Protein AF-A0A7C5Z841-F1 (afdb_monomer)

Foldseek 3Di:
DDDDLVRLLVVLLVVLCCCVVVVVDDDPDDSVVSSVVSSVVVVVLVVVLVVLLVVLVVVQPPDPDNDDPPDPVSVVSSVVSSVVVCVVVVHDD

pLDDT: mean 92.5, std 5.55, range [60.34, 98.19]

Radius of gyration: 18.11 Å; Cα contacts (8 Å, |Δi|>4): 54; chains: 1; bounding box: 43×24×48 Å

Mean predicted aligned error: 4.48 Å

Structure (mmCIF, N/CA/C/O backbone):
data_AF-A0A7C5Z841-F1
#
_entry.id   AF-A0A7C5Z841-F1
#
loop_
_atom_site.group_PDB
_atom_site.id
_atom_site.type_symbol
_atom_site.label_atom_id
_atom_site.label_alt_id
_atom_site.label_comp_id
_atom_site.label_asym_id
_atom_site.label_entity_id
_atom_site.label_seq_id
_atom_site.pdbx_PDB_ins_code
_atom_site.Cartn_x
_atom_site.Cartn_y
_atom_site.Cartn_z
_atom_site.occupancy
_atom_site.B_iso_or_equiv
_atom_site.auth_seq_id
_atom_site.auth_comp_id
_atom_site.auth_asym_id
_atom_site.auth_atom_id
_atom_site.pdbx_PDB_model_num
ATOM 1 N N . MET A 1 1 ? 2.116 1.013 -7.040 1.00 60.34 1 MET A N 1
ATOM 2 C CA . MET A 1 1 ? 1.107 2.104 -7.203 1.00 60.34 1 MET A CA 1
ATOM 3 C C . MET A 1 1 ? 1.192 3.071 -6.024 1.00 60.34 1 MET A C 1
ATOM 5 O O . MET A 1 1 ? 1.412 2.622 -4.913 1.00 60.34 1 MET A O 1
ATOM 9 N N . ARG A 1 2 ? 0.970 4.386 -6.203 1.00 74.81 2 ARG A N 1
ATOM 10 C CA . ARG A 1 2 ? 0.952 5.328 -5.063 1.00 74.81 2 ARG A CA 1
ATOM 11 C C . ARG A 1 2 ? -0.465 5.612 -4.579 1.00 74.81 2 ARG A C 1
ATOM 13 O O . ARG A 1 2 ? -1.199 6.368 -5.211 1.00 74.81 2 ARG A O 1
ATOM 20 N N . LEU A 1 3 ? -0.841 5.011 -3.452 1.00 86.31 3 LEU A N 1
ATOM 21 C CA . LEU A 1 3 ? -2.032 5.411 -2.705 1.00 86.31 3 LEU A CA 1
ATOM 22 C C . LEU A 1 3 ? -1.735 6.690 -1.912 1.00 86.31 3 LEU A C 1
ATOM 24 O O . LEU A 1 3 ? -0.647 6.851 -1.363 1.00 86.31 3 LEU A O 1
ATOM 28 N N . SER A 1 4 ? -2.703 7.605 -1.850 1.00 92.44 4 SER A N 1
ATOM 29 C CA . SER A 1 4 ? -2.605 8.761 -0.956 1.00 92.44 4 SER A CA 1
ATOM 30 C C . SER A 1 4 ? -2.830 8.336 0.493 1.00 92.44 4 SER A C 1
ATOM 32 O O . SER A 1 4 ? -3.563 7.384 0.759 1.00 92.44 4 SER A O 1
ATOM 34 N N . GLU A 1 5 ? -2.267 9.084 1.439 1.00 91.44 5 GLU A N 1
ATOM 35 C CA . GLU A 1 5 ? -2.450 8.835 2.874 1.00 91.44 5 GLU A CA 1
ATOM 36 C C . GLU A 1 5 ? -3.937 8.789 3.264 1.00 91.44 5 GLU A C 1
ATOM 38 O O . GLU A 1 5 ? -4.388 7.862 3.932 1.00 91.44 5 GLU A O 1
ATOM 43 N N . ASN A 1 6 ? -4.743 9.709 2.725 1.00 94.75 6 ASN A N 1
ATOM 44 C CA . ASN A 1 6 ? -6.196 9.709 2.915 1.00 94.75 6 ASN A CA 1
ATOM 45 C C . ASN A 1 6 ? -6.859 8.418 2.417 1.00 94.75 6 ASN A C 1
ATOM 47 O O . ASN A 1 6 ? -7.796 7.923 3.040 1.00 94.75 6 ASN A O 1
ATOM 51 N N . ARG A 1 7 ? -6.388 7.860 1.295 1.00 95.81 7 ARG A N 1
ATOM 52 C CA . ARG A 1 7 ? -6.922 6.609 0.748 1.00 95.81 7 ARG A CA 1
ATOM 53 C C . ARG A 1 7 ? -6.534 5.415 1.615 1.00 95.81 7 ARG A C 1
ATOM 55 O O . ARG A 1 7 ? -7.375 4.546 1.816 1.00 95.81 7 ARG A O 1
ATOM 62 N N . ILE A 1 8 ? -5.311 5.393 2.139 1.00 96.25 8 ILE A N 1
ATOM 63 C CA . ILE A 1 8 ? -4.836 4.351 3.059 1.00 96.25 8 ILE A CA 1
ATOM 64 C C . ILE A 1 8 ? -5.667 4.372 4.342 1.00 96.25 8 ILE A C 1
ATOM 66 O O . ILE A 1 8 ? -6.224 3.345 4.720 1.00 96.25 8 ILE A O 1
ATOM 70 N N . ASN A 1 9 ? -5.839 5.549 4.946 1.00 96.75 9 ASN A N 1
ATOM 71 C CA . ASN A 1 9 ? -6.649 5.713 6.152 1.00 96.75 9 ASN A CA 1
ATOM 72 C C . ASN A 1 9 ? -8.105 5.300 5.918 1.00 96.75 9 ASN A C 1
ATOM 74 O O . ASN A 1 9 ? -8.688 4.594 6.737 1.00 96.75 9 ASN A O 1
ATOM 78 N N . PHE A 1 10 ? -8.683 5.675 4.774 1.00 97.69 10 PHE A N 1
ATOM 79 C CA . PHE A 1 10 ? -10.035 5.256 4.415 1.00 97.69 10 PHE A CA 1
ATOM 80 C C . PHE A 1 10 ? -10.159 3.730 4.297 1.00 97.69 10 PHE A C 1
ATOM 82 O O . PHE A 1 10 ? -11.092 3.149 4.848 1.00 97.69 10 PHE A O 1
ATOM 89 N N . ILE A 1 11 ? -9.216 3.067 3.618 1.00 97.38 11 ILE A N 1
ATOM 90 C CA . ILE A 1 11 ? -9.204 1.601 3.501 1.00 97.38 11 ILE A CA 1
ATOM 91 C C . ILE A 1 11 ? -9.060 0.965 4.885 1.00 97.38 11 ILE A C 1
ATOM 93 O O . ILE A 1 11 ? -9.829 0.068 5.219 1.00 97.38 11 ILE A O 1
ATOM 97 N N . ALA A 1 12 ? -8.143 1.462 5.715 1.00 97.88 12 ALA A N 1
ATOM 98 C CA . ALA A 1 12 ? -7.928 0.950 7.061 1.00 97.88 12 ALA A CA 1
ATOM 99 C C . ALA A 1 12 ? -9.183 1.062 7.940 1.00 97.88 12 ALA A C 1
ATOM 101 O O . ALA A 1 12 ? -9.539 0.106 8.626 1.00 97.88 12 ALA A O 1
ATOM 102 N N . GLN A 1 13 ? -9.907 2.181 7.850 1.00 97.94 13 GLN A N 1
ATOM 103 C CA . GLN A 1 13 ? -11.196 2.374 8.518 1.00 97.94 13 GLN A CA 1
ATOM 104 C C . GLN A 1 13 ? -12.257 1.374 8.062 1.00 97.94 13 GLN A C 1
ATOM 106 O O . GLN A 1 13 ? -12.994 0.854 8.902 1.00 97.94 13 GLN A O 1
ATOM 111 N N . GLN A 1 14 ? -12.354 1.105 6.755 1.00 98.19 14 GLN A N 1
ATOM 112 C CA . GLN A 1 14 ? -13.307 0.119 6.238 1.00 98.19 14 GLN A CA 1
ATOM 113 C C . GLN A 1 14 ? -12.932 -1.294 6.684 1.00 98.19 14 GLN A C 1
ATOM 115 O O . GLN A 1 14 ? -13.782 -2.008 7.197 1.00 98.19 14 GLN A O 1
ATOM 120 N N . VAL A 1 15 ? -11.661 -1.681 6.579 1.00 97.69 15 VAL A N 1
ATOM 121 C CA . VAL A 1 15 ? -11.200 -3.006 7.019 1.00 97.69 15 VAL A CA 1
ATOM 122 C C . VAL A 1 15 ? -11.441 -3.192 8.519 1.00 97.69 15 VAL A C 1
ATOM 124 O O . VAL A 1 15 ? -12.028 -4.193 8.918 1.00 97.69 15 VAL A O 1
ATOM 127 N N . ALA A 1 16 ? -11.064 -2.218 9.354 1.00 97.31 16 ALA A N 1
ATOM 128 C CA . ALA A 1 16 ? -11.310 -2.270 10.795 1.00 97.31 16 ALA A CA 1
ATOM 129 C C . ALA A 1 16 ? -12.803 -2.406 11.115 1.00 97.31 16 ALA A C 1
ATOM 131 O O . ALA A 1 16 ? -13.176 -3.179 11.996 1.00 97.31 16 ALA A O 1
ATOM 132 N N . LYS A 1 17 ? -13.654 -1.669 10.391 1.00 96.69 17 LYS A N 1
ATOM 133 C CA . LYS A 1 17 ? -15.108 -1.752 10.528 1.00 96.69 17 LYS A CA 1
ATOM 134 C C . LYS A 1 17 ? -15.610 -3.164 10.230 1.00 96.69 17 LYS A C 1
ATOM 136 O O . LYS A 1 17 ? -16.232 -3.762 11.095 1.00 96.69 17 LYS A O 1
ATOM 141 N N . GLU A 1 18 ? -15.300 -3.702 9.054 1.00 97.62 18 GLU A N 1
ATOM 142 C CA . GLU A 1 18 ? -15.783 -5.019 8.625 1.00 97.62 18 GLU A CA 1
ATOM 143 C C . GLU A 1 18 ? -15.285 -6.140 9.553 1.00 97.62 18 GLU A C 1
ATOM 145 O O . GLU A 1 18 ? -16.048 -7.028 9.927 1.00 97.62 18 GLU A O 1
ATOM 150 N N . LEU A 1 19 ? -14.027 -6.072 10.006 1.00 96.56 19 LEU A N 1
ATOM 151 C CA . LEU A 1 19 ? -13.461 -7.044 10.947 1.00 96.56 19 LEU A CA 1
ATOM 152 C C . LEU A 1 19 ? -14.213 -7.082 12.287 1.00 96.56 19 LEU A C 1
ATOM 154 O O . LEU A 1 19 ? -14.388 -8.160 12.863 1.00 96.56 19 LEU A O 1
ATOM 158 N N . LEU A 1 20 ? -14.641 -5.919 12.786 1.00 94.75 20 LEU A N 1
ATOM 159 C CA . LEU A 1 20 ? -15.364 -5.793 14.051 1.00 94.75 20 LEU A CA 1
ATOM 160 C C . LEU A 1 20 ? -16.857 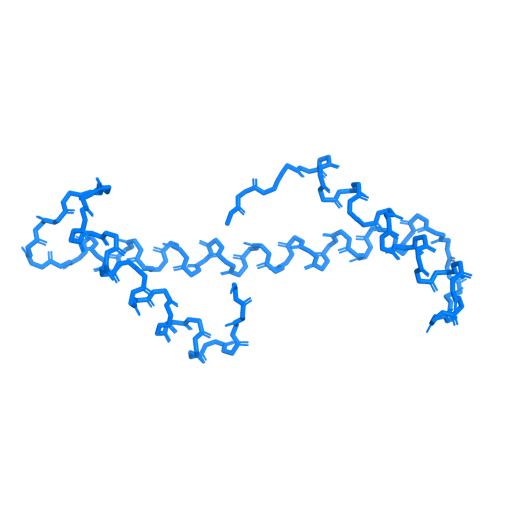-6.108 13.893 1.00 94.75 20 LEU A C 1
ATOM 162 O O . LEU A 1 20 ? -17.394 -6.878 14.690 1.00 94.75 20 LEU A O 1
ATOM 166 N N . ASP A 1 21 ? -17.507 -5.560 12.863 1.00 95.88 21 ASP A N 1
ATOM 167 C CA . ASP A 1 21 ? -18.946 -5.708 12.610 1.00 95.88 21 ASP A CA 1
ATOM 168 C C . ASP A 1 21 ? -19.312 -7.178 12.347 1.00 95.88 21 ASP A C 1
ATOM 170 O O . ASP A 1 21 ? -20.318 -7.675 12.855 1.00 95.88 21 ASP A O 1
ATOM 174 N N . HIS A 1 22 ? -18.452 -7.908 11.631 1.00 97.00 22 HIS A N 1
ATOM 175 C CA . HIS A 1 22 ? -18.619 -9.340 11.373 1.00 97.00 22 HIS A CA 1
ATOM 176 C C . HIS A 1 22 ? -18.024 -10.245 12.464 1.00 97.00 22 HIS A C 1
ATOM 178 O O . HIS A 1 22 ? -18.021 -11.465 12.306 1.00 97.00 22 HIS A O 1
ATOM 184 N N . GLN A 1 23 ? -17.521 -9.675 13.567 1.00 94.38 23 GLN A N 1
ATOM 185 C CA . GLN A 1 23 ? -16.911 -10.407 14.686 1.00 94.38 23 GLN A CA 1
ATOM 186 C C . GLN A 1 23 ? -15.803 -11.390 14.258 1.00 94.38 23 GLN A C 1
ATOM 188 O O . GLN A 1 23 ? -15.599 -12.428 14.890 1.00 94.38 23 GLN A O 1
ATOM 193 N N . LEU A 1 24 ? -15.065 -11.061 13.192 1.00 96.38 24 LEU A N 1
ATOM 194 C CA . LEU A 1 24 ? -13.986 -11.901 12.657 1.00 96.38 24 LEU A CA 1
ATOM 195 C C . LEU A 1 24 ? -12.755 -11.901 13.568 1.00 96.38 24 LEU A C 1
ATOM 197 O O . LEU A 1 24 ? -11.940 -12.821 13.521 1.00 96.38 24 LEU A O 1
ATOM 201 N N . ILE A 1 25 ? -12.628 -10.874 14.410 1.00 94.81 25 ILE A N 1
ATOM 202 C CA . ILE A 1 25 ? -11.557 -10.734 15.393 1.00 94.81 25 ILE A CA 1
ATOM 203 C C . ILE A 1 25 ? -12.120 -10.330 16.757 1.00 94.81 25 ILE A C 1
ATOM 205 O O . ILE A 1 25 ? -13.150 -9.665 16.862 1.00 94.81 25 ILE A O 1
ATOM 209 N N . LYS A 1 26 ? -11.387 -10.669 17.820 1.00 91.00 26 LYS A N 1
ATOM 210 C CA . LYS A 1 26 ? -11.560 -10.060 19.143 1.00 91.00 26 LYS A CA 1
ATOM 211 C C . LYS A 1 26 ? -10.396 -9.114 19.387 1.00 91.00 26 LYS A C 1
ATOM 213 O O . LYS A 1 26 ? -9.264 -9.563 19.535 1.00 91.00 26 LYS A O 1
ATOM 218 N N . PHE A 1 27 ? -10.682 -7.819 19.426 1.00 91.69 27 PHE A N 1
ATOM 219 C CA . PHE A 1 27 ? -9.682 -6.783 19.651 1.00 91.69 27 PHE A CA 1
ATOM 220 C C . PHE A 1 27 ? -9.922 -6.102 21.000 1.00 91.69 27 PHE A C 1
ATOM 222 O O . PHE A 1 27 ? -11.042 -5.694 21.297 1.00 91.69 27 PHE A O 1
ATOM 229 N N . SER A 1 28 ? -8.883 -6.015 21.831 1.00 91.50 28 SER A N 1
ATOM 230 C CA . SER A 1 28 ? -8.960 -5.459 23.191 1.00 91.50 28 SER A CA 1
ATOM 231 C C . SER A 1 28 ? -8.646 -3.960 23.270 1.00 91.50 28 SER A C 1
ATOM 233 O O . SER A 1 28 ? -8.917 -3.340 24.296 1.00 91.50 28 SER A O 1
ATOM 235 N N . GLY A 1 29 ? -8.063 -3.377 22.218 1.00 91.75 29 GLY A N 1
ATOM 236 C CA . GLY A 1 29 ? -7.754 -1.949 22.137 1.00 91.75 29 GLY A CA 1
ATOM 237 C C . GLY A 1 29 ? -8.903 -1.106 21.577 1.00 91.75 29 GLY A C 1
ATOM 238 O O . GLY A 1 29 ? -9.988 -1.602 21.272 1.00 91.75 29 GLY A O 1
ATOM 239 N N . SER A 1 30 ? -8.652 0.193 21.396 1.00 94.88 30 SER A N 1
ATOM 240 C CA . SER A 1 30 ? -9.610 1.081 20.732 1.00 94.88 30 SER A CA 1
ATOM 241 C C . SER A 1 30 ? -9.602 0.874 19.217 1.00 94.88 30 SER A C 1
ATOM 243 O O . SER A 1 30 ? -8.568 0.584 18.617 1.00 94.88 30 SER A O 1
ATOM 245 N N . ARG A 1 31 ? -10.748 1.100 18.571 1.00 93.75 31 ARG A N 1
ATOM 246 C CA . ARG A 1 31 ? -10.875 1.027 17.108 1.00 93.75 31 ARG A CA 1
ATOM 247 C C . ARG A 1 31 ? -9.822 1.869 16.371 1.00 93.75 31 ARG A C 1
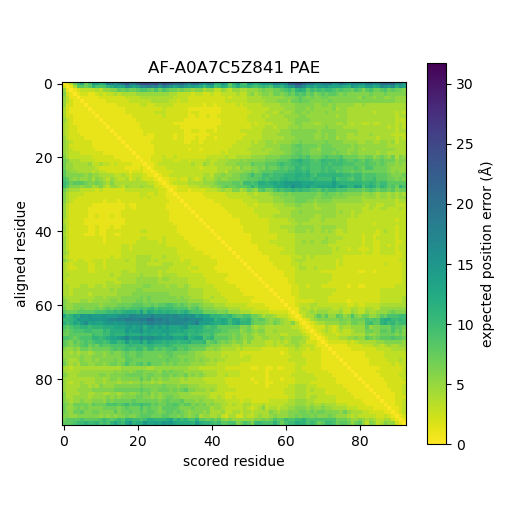ATOM 249 O O . ARG A 1 31 ? -9.286 1.414 15.373 1.00 93.75 31 ARG A O 1
ATOM 256 N N . VAL A 1 32 ? -9.479 3.043 16.900 1.00 95.38 32 VAL A N 1
ATOM 257 C CA . VAL A 1 32 ? -8.454 3.933 16.324 1.00 95.38 32 VAL A CA 1
ATOM 258 C C . VAL A 1 32 ? -7.080 3.258 16.263 1.00 95.38 32 VAL A C 1
ATOM 260 O O . VAL A 1 32 ? -6.361 3.422 15.283 1.00 95.38 32 VAL A O 1
ATOM 263 N N . ILE A 1 33 ? -6.717 2.467 17.279 1.00 96.62 33 ILE A N 1
ATOM 264 C CA . ILE A 1 33 ? -5.451 1.719 17.285 1.00 96.62 33 ILE A CA 1
ATOM 265 C C . ILE A 1 33 ? -5.479 0.627 16.211 1.00 96.62 33 ILE A C 1
ATOM 267 O O . ILE A 1 33 ? -4.508 0.472 15.480 1.00 96.62 33 ILE A O 1
ATOM 271 N N . LEU A 1 34 ? -6.597 -0.095 16.072 1.00 96.50 34 LEU A N 1
ATOM 272 C CA . LEU A 1 34 ? -6.751 -1.107 15.023 1.00 96.50 34 LEU A CA 1
ATOM 273 C C . LEU A 1 34 ? -6.621 -0.494 13.619 1.00 96.50 34 LEU A C 1
ATOM 275 O O . LEU A 1 34 ? -5.913 -1.035 12.774 1.00 96.50 34 LEU A O 1
ATOM 279 N N . GLU A 1 35 ? -7.273 0.644 13.382 1.00 9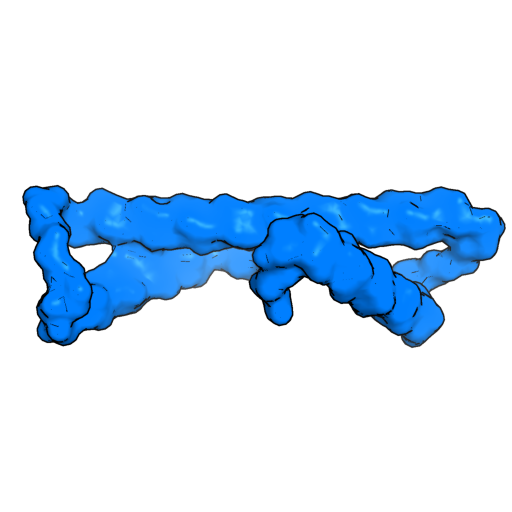7.25 35 GLU A N 1
ATOM 280 C CA . GLU A 1 35 ? -7.175 1.389 12.121 1.00 97.25 35 GLU A CA 1
ATOM 281 C C . GLU A 1 35 ? -5.729 1.816 11.830 1.00 97.25 35 GLU A C 1
ATOM 283 O O . GLU A 1 35 ? -5.252 1.637 10.710 1.00 97.25 35 GLU A O 1
ATOM 288 N N . ALA A 1 36 ? -5.006 2.317 12.835 1.00 97.19 36 ALA A N 1
ATOM 289 C CA . ALA A 1 36 ? -3.606 2.709 12.687 1.00 97.19 36 ALA A CA 1
ATOM 290 C C . ALA A 1 36 ? -2.691 1.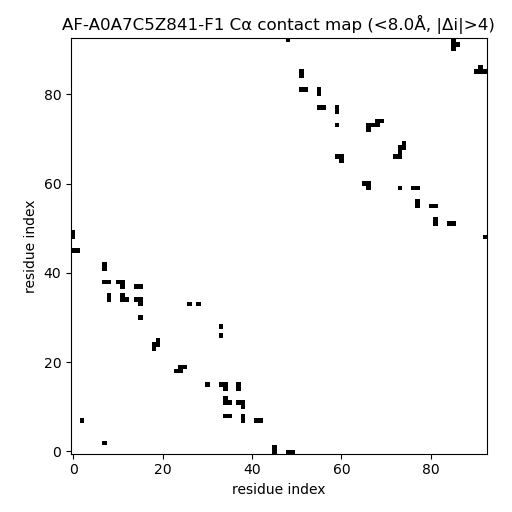518 12.350 1.00 97.19 36 ALA A C 1
ATOM 292 O O . ALA A 1 36 ? -1.836 1.638 11.472 1.00 97.19 36 ALA A O 1
ATOM 293 N N . GLU A 1 37 ? -2.887 0.362 12.990 1.00 96.81 37 GLU A N 1
ATOM 294 C CA . GLU A 1 37 ? -2.111 -0.846 12.682 1.00 96.81 37 GLU A CA 1
ATOM 295 C C . GLU A 1 37 ? -2.403 -1.366 11.269 1.00 96.81 37 GLU A C 1
ATOM 297 O O . GLU A 1 37 ? -1.478 -1.699 10.534 1.00 96.81 37 GLU A O 1
ATOM 302 N N . ILE A 1 38 ? -3.665 -1.364 10.828 1.00 97.50 38 ILE A N 1
ATOM 303 C CA . ILE A 1 38 ? -4.006 -1.753 9.450 1.00 97.50 38 ILE A CA 1
ATOM 304 C C . ILE A 1 38 ? -3.375 -0.784 8.442 1.00 97.50 38 ILE A C 1
ATOM 306 O O . ILE A 1 38 ? -2.793 -1.221 7.449 1.00 97.50 38 ILE A O 1
ATOM 310 N N . ALA A 1 39 ? -3.448 0.526 8.693 1.00 97.50 39 ALA A N 1
ATOM 311 C CA . ALA A 1 39 ? -2.822 1.529 7.834 1.00 97.50 39 ALA A CA 1
ATOM 312 C C . ALA A 1 39 ? -1.302 1.331 7.744 1.00 97.50 39 ALA A C 1
ATOM 314 O O . ALA A 1 39 ? -0.729 1.424 6.658 1.00 97.50 39 ALA A O 1
ATOM 315 N N . LYS A 1 40 ? -0.654 1.006 8.868 1.00 96.88 40 LYS A N 1
ATOM 316 C CA . LYS A 1 40 ? 0.774 0.688 8.923 1.00 96.88 40 LYS A CA 1
ATOM 317 C C . LYS A 1 40 ? 1.116 -0.542 8.082 1.00 96.88 40 LYS A C 1
ATOM 319 O O . LYS A 1 40 ? 2.046 -0.463 7.288 1.00 96.88 40 LYS A O 1
ATOM 324 N N . VAL A 1 41 ? 0.348 -1.626 8.193 1.00 96.69 41 VAL A N 1
ATOM 325 C CA . VAL A 1 41 ? 0.545 -2.840 7.378 1.00 96.69 41 VAL A CA 1
ATOM 326 C C . VAL A 1 41 ? 0.426 -2.524 5.884 1.00 96.69 41 VAL A C 1
ATOM 328 O O . VAL A 1 41 ? 1.272 -2.938 5.099 1.00 96.69 41 VAL A O 1
ATOM 331 N N . ILE A 1 42 ? -0.574 -1.729 5.487 1.00 95.50 42 ILE A N 1
ATOM 332 C CA . ILE A 1 42 ? -0.7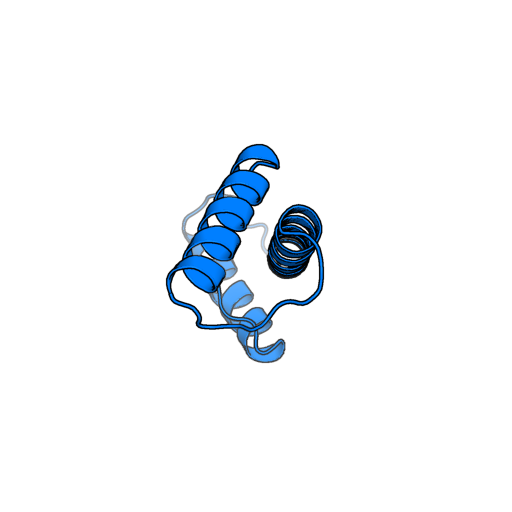31 -1.286 4.090 1.00 95.50 42 ILE A CA 1
ATOM 333 C C . ILE A 1 42 ? 0.489 -0.469 3.637 1.00 95.50 42 ILE A C 1
ATOM 335 O O . ILE A 1 42 ? 0.994 -0.667 2.536 1.00 95.50 42 ILE A O 1
ATOM 339 N N . LEU A 1 43 ? 0.974 0.458 4.467 1.00 94.75 43 LEU A N 1
ATOM 340 C CA . LEU A 1 43 ? 2.149 1.276 4.151 1.00 94.75 43 LEU A CA 1
ATOM 341 C C . LEU A 1 43 ? 3.427 0.445 4.018 1.00 94.75 43 LEU A C 1
ATOM 343 O O . LEU A 1 43 ? 4.247 0.728 3.145 1.00 94.75 43 LEU A O 1
ATOM 347 N N . GLU A 1 44 ? 3.614 -0.545 4.886 1.00 94.12 44 GLU A N 1
ATOM 348 C CA . GLU A 1 44 ? 4.746 -1.469 4.824 1.00 94.12 44 GLU A CA 1
ATOM 349 C C . GLU A 1 44 ? 4.721 -2.278 3.523 1.00 94.12 44 GLU A C 1
ATOM 351 O O . GLU A 1 44 ? 5.749 -2.364 2.852 1.00 94.12 44 GLU A O 1
ATOM 356 N N . ASP A 1 45 ? 3.550 -2.764 3.106 1.00 93.56 45 ASP A N 1
ATOM 357 C CA . ASP A 1 45 ? 3.382 -3.473 1.835 1.00 93.56 45 ASP A CA 1
ATOM 358 C C . ASP A 1 45 ? 3.706 -2.584 0.621 1.00 93.56 45 ASP A C 1
ATOM 360 O O . ASP A 1 45 ? 4.548 -2.928 -0.210 1.00 93.56 45 ASP A O 1
ATOM 364 N N . LEU A 1 46 ? 3.144 -1.371 0.575 1.00 92.50 46 LEU A N 1
ATOM 365 C CA . LEU A 1 46 ? 3.422 -0.405 -0.496 1.00 92.50 46 LEU A CA 1
ATOM 366 C C . LEU A 1 46 ? 4.907 -0.024 -0.576 1.00 92.50 46 LEU A C 1
ATOM 368 O O . LEU A 1 46 ? 5.419 0.255 -1.661 1.00 92.50 46 LEU A O 1
ATOM 372 N N . ARG A 1 47 ? 5.619 0.006 0.558 1.00 92.25 47 ARG A N 1
ATOM 373 C CA . ARG A 1 47 ? 7.068 0.253 0.571 1.00 92.25 47 ARG A CA 1
ATOM 374 C C . ARG A 1 47 ? 7.846 -0.879 -0.084 1.00 92.25 47 ARG A C 1
ATOM 376 O O . ARG A 1 47 ? 8.820 -0.589 -0.776 1.00 92.25 47 ARG A O 1
ATOM 383 N N . ILE A 1 48 ? 7.425 -2.128 0.108 1.00 92.62 48 ILE A N 1
ATOM 384 C CA . ILE A 1 48 ? 8.038 -3.280 -0.562 1.00 92.62 48 ILE A CA 1
ATOM 385 C C . ILE A 1 48 ? 7.856 -3.147 -2.077 1.00 92.62 48 ILE A C 1
ATOM 387 O O . ILE A 1 48 ? 8.825 -3.326 -2.817 1.00 92.62 48 ILE A O 1
ATOM 391 N N . GLU A 1 49 ? 6.664 -2.760 -2.543 1.00 92.00 49 GLU A N 1
ATOM 392 C CA . GLU A 1 49 ? 6.424 -2.503 -3.969 1.00 92.00 49 GLU A CA 1
ATOM 393 C C . GLU A 1 49 ? 7.341 -1.391 -4.512 1.00 92.00 49 GLU A C 1
ATOM 395 O O . GLU A 1 49 ? 8.016 -1.579 -5.525 1.00 92.00 49 GLU A O 1
ATOM 400 N N . ASP A 1 50 ? 7.423 -0.256 -3.806 1.00 92.69 50 ASP A N 1
ATOM 4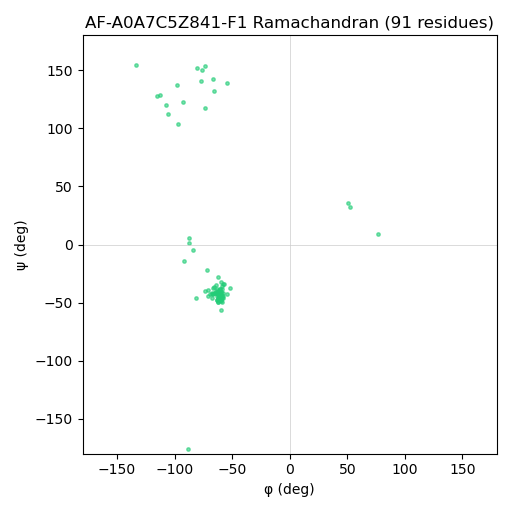01 C CA . ASP A 1 50 ? 8.269 0.889 -4.171 1.00 92.69 50 ASP A CA 1
ATOM 402 C C . ASP A 1 50 ? 9.762 0.496 -4.251 1.00 92.69 50 ASP A C 1
ATOM 404 O O . ASP A 1 50 ? 10.503 1.014 -5.089 1.00 92.69 50 ASP A O 1
ATOM 408 N N . GLU A 1 51 ? 10.231 -0.403 -3.383 1.00 93.50 51 GLU A N 1
ATOM 409 C CA . GLU A 1 51 ? 11.600 -0.929 -3.413 1.00 93.50 51 GLU A CA 1
ATOM 410 C C . GLU A 1 51 ? 11.852 -1.835 -4.619 1.00 93.50 51 GLU A C 1
ATOM 412 O O . GLU A 1 51 ? 12.892 -1.704 -5.270 1.00 93.50 51 GLU A O 1
ATOM 417 N N . ILE A 1 52 ? 10.904 -2.720 -4.944 1.00 93.62 52 ILE A N 1
ATOM 418 C CA . ILE A 1 52 ? 10.981 -3.573 -6.136 1.00 93.62 52 ILE A CA 1
ATOM 419 C C . ILE A 1 52 ? 11.025 -2.697 -7.392 1.00 93.62 52 ILE A C 1
ATOM 421 O O . ILE A 1 52 ? 11.881 -2.894 -8.253 1.00 93.62 52 ILE A O 1
ATOM 425 N N . ASP A 1 53 ? 10.165 -1.683 -7.478 1.00 92.94 53 ASP A N 1
ATOM 426 C CA . ASP A 1 53 ? 10.104 -0.770 -8.622 1.00 92.94 53 ASP A CA 1
ATOM 427 C C . ASP A 1 53 ? 11.417 0.001 -8.826 1.00 92.94 53 ASP A C 1
ATOM 429 O O . ASP A 1 53 ? 11.889 0.161 -9.961 1.00 92.94 53 ASP A O 1
ATOM 433 N N . ARG A 1 54 ? 12.044 0.447 -7.729 1.00 93.81 54 ARG A N 1
ATOM 434 C CA . ARG A 1 54 ? 13.369 1.086 -7.766 1.00 93.81 54 ARG A CA 1
ATOM 435 C C . ARG A 1 54 ? 14.437 0.121 -8.262 1.00 93.81 54 ARG A C 1
ATOM 437 O O . ARG A 1 54 ? 15.187 0.482 -9.167 1.00 93.81 54 ARG A O 1
ATOM 444 N N . GLU A 1 55 ? 14.476 -1.098 -7.727 1.00 94.50 55 GLU A N 1
ATOM 445 C CA . GLU A 1 55 ? 15.449 -2.118 -8.129 1.00 94.50 55 GLU A CA 1
ATOM 446 C C . GLU A 1 55 ? 15.328 -2.447 -9.625 1.00 94.50 55 GLU A C 1
ATOM 448 O O . GLU A 1 55 ? 16.328 -2.427 -10.346 1.00 94.50 55 GLU A O 1
ATOM 453 N N . VAL A 1 56 ? 14.105 -2.653 -10.127 1.00 94.06 56 VAL A N 1
ATOM 454 C CA . VAL A 1 56 ? 13.853 -2.903 -11.555 1.00 94.06 56 VAL A CA 1
ATOM 455 C C . VAL A 1 56 ? 14.342 -1.733 -12.410 1.00 94.06 56 VAL A C 1
ATOM 457 O O . VAL A 1 56 ? 15.046 -1.936 -13.403 1.00 94.06 56 VAL A O 1
ATOM 460 N N . THR A 1 57 ? 14.003 -0.501 -12.027 1.00 92.25 57 THR A N 1
ATOM 461 C CA . THR A 1 57 ? 14.384 0.700 -12.784 1.00 92.25 57 THR A CA 1
ATOM 462 C C . THR A 1 57 ? 15.904 0.869 -12.830 1.00 92.25 57 THR A C 1
ATOM 464 O O . THR A 1 57 ? 16.473 1.148 -13.890 1.00 92.25 57 THR A O 1
ATOM 467 N N . GLU A 1 58 ? 16.588 0.635 -11.707 1.00 93.06 58 GLU A N 1
ATOM 468 C CA . GLU A 1 58 ? 18.048 0.634 -11.646 1.00 93.06 58 GLU A CA 1
ATOM 469 C C . GLU A 1 58 ? 18.661 -0.450 -12.538 1.00 93.06 58 GLU A C 1
ATOM 471 O O . GLU A 1 58 ? 19.619 -0.167 -13.264 1.00 93.06 58 GLU A O 1
ATOM 476 N N . MET A 1 59 ? 18.112 -1.669 -12.533 1.00 91.31 59 MET A N 1
ATOM 477 C CA . MET A 1 59 ? 18.581 -2.762 -13.389 1.00 91.31 59 MET A CA 1
ATOM 478 C C . MET A 1 59 ? 18.469 -2.409 -14.874 1.00 91.31 59 MET A C 1
ATOM 480 O O . MET A 1 59 ? 19.432 -2.614 -15.615 1.00 91.31 59 MET A O 1
ATOM 484 N N . ILE A 1 60 ? 17.338 -1.836 -15.301 1.00 91.12 60 ILE A N 1
ATOM 485 C CA . ILE A 1 60 ? 17.136 -1.416 -16.696 1.00 91.12 60 ILE A CA 1
ATOM 486 C C . ILE A 1 60 ? 18.107 -0.289 -17.063 1.00 91.12 60 ILE A C 1
ATOM 488 O O . ILE A 1 60 ? 18.725 -0.327 -18.127 1.00 91.12 60 ILE A O 1
ATOM 492 N N . SER A 1 61 ? 18.316 0.684 -16.171 1.00 88.69 61 SER A N 1
ATOM 493 C CA . SER A 1 61 ? 19.234 1.805 -16.424 1.00 88.69 61 SER A CA 1
ATOM 494 C C . SER A 1 61 ? 20.698 1.377 -16.619 1.00 88.69 61 SER A C 1
ATOM 496 O O . SER A 1 61 ? 21.442 2.042 -17.340 1.00 88.69 61 SER A O 1
ATOM 498 N N . LYS A 1 62 ? 21.104 0.251 -16.013 1.00 90.56 62 LYS A N 1
ATOM 499 C CA . LYS A 1 62 ? 22.456 -0.328 -16.105 1.00 90.56 62 LYS A CA 1
ATOM 500 C C . LYS A 1 62 ? 22.652 -1.202 -17.355 1.00 90.56 62 LYS A C 1
ATOM 502 O O . LYS A 1 62 ? 23.764 -1.675 -17.597 1.00 90.56 62 LYS A O 1
ATOM 507 N N . MET A 1 63 ? 21.611 -1.439 -18.160 1.00 89.12 63 MET A N 1
ATOM 508 C CA . MET A 1 63 ? 21.727 -2.221 -19.394 1.00 89.12 63 MET A CA 1
ATOM 509 C C . MET A 1 63 ? 22.587 -1.488 -20.434 1.00 89.12 63 MET A C 1
ATOM 511 O O . MET A 1 63 ? 22.505 -0.274 -20.602 1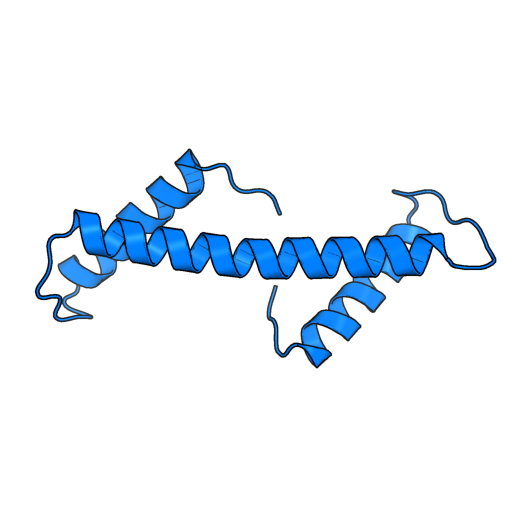.00 89.12 63 MET A O 1
ATOM 515 N N . LYS A 1 64 ? 23.403 -2.243 -21.186 1.00 82.38 64 LYS A N 1
ATOM 516 C CA . LYS A 1 64 ? 24.294 -1.686 -22.227 1.00 82.38 64 LYS A CA 1
ATOM 517 C C . LYS A 1 64 ? 23.534 -0.906 -23.305 1.00 82.38 64 LYS A C 1
ATOM 519 O O . LYS A 1 64 ? 24.055 0.059 -23.855 1.00 82.38 64 LYS A O 1
ATOM 524 N N . ARG A 1 65 ? 22.315 -1.346 -23.623 1.00 85.44 65 ARG A N 1
ATOM 525 C CA . ARG A 1 65 ? 21.411 -0.666 -24.549 1.00 85.44 65 ARG A CA 1
ATOM 526 C C . ARG A 1 65 ? 20.505 0.256 -23.741 1.00 85.44 65 ARG A C 1
ATOM 528 O O . ARG A 1 65 ? 19.794 -0.218 -22.862 1.00 85.44 65 ARG A O 1
ATOM 535 N N . LYS A 1 66 ? 20.514 1.555 -24.052 1.00 83.44 66 LYS A N 1
ATOM 536 C CA . LYS A 1 66 ? 19.582 2.509 -23.442 1.00 83.44 66 LYS A CA 1
ATOM 537 C C . LYS A 1 66 ? 18.190 2.295 -24.022 1.00 83.44 66 LYS A C 1
ATOM 539 O O . LYS A 1 66 ? 17.993 2.477 -25.221 1.00 83.44 66 LYS A O 1
ATOM 544 N N . ILE A 1 67 ? 17.251 1.917 -23.165 1.00 85.88 67 ILE A N 1
ATOM 54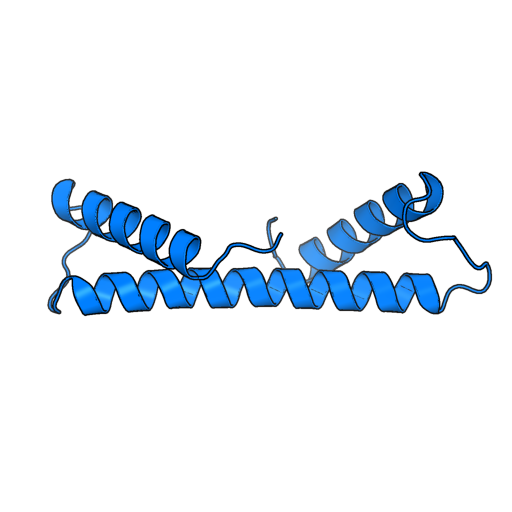5 C CA . ILE A 1 67 ? 15.846 1.725 -23.521 1.00 85.88 67 ILE A CA 1
ATOM 546 C C . ILE A 1 67 ? 15.066 2.896 -22.911 1.00 85.88 67 ILE A C 1
ATOM 548 O O . ILE A 1 67 ? 15.151 3.096 -21.696 1.00 85.88 67 ILE A O 1
ATOM 552 N N . PRO A 1 68 ? 14.374 3.717 -23.717 1.00 85.69 68 PRO A N 1
ATOM 553 C CA . PRO A 1 68 ? 13.665 4.882 -23.207 1.00 85.69 68 PRO A CA 1
ATOM 554 C C . PRO A 1 68 ? 12.497 4.456 -22.298 1.00 85.69 68 PRO A C 1
ATOM 556 O O . PRO A 1 68 ? 11.718 3.584 -22.704 1.00 85.69 68 PRO A O 1
ATOM 559 N N . PRO A 1 69 ? 12.353 5.058 -21.099 1.00 85.50 69 PRO A N 1
ATOM 560 C CA . PRO A 1 69 ? 11.206 4.820 -20.223 1.00 85.50 69 PRO A CA 1
ATOM 561 C C . PRO A 1 69 ? 9.879 5.072 -20.945 1.00 85.50 69 PRO A C 1
ATOM 563 O O . PRO A 1 69 ? 9.766 6.036 -21.703 1.00 85.50 69 PRO A O 1
ATOM 566 N N . GLY A 1 70 ? 8.888 4.209 -20.713 1.00 85.19 70 GLY A N 1
ATOM 567 C CA . GLY A 1 70 ? 7.563 4.299 -21.341 1.00 85.19 70 GLY A CA 1
ATOM 568 C C . GLY A 1 70 ? 7.502 3.837 -22.802 1.00 85.19 70 GLY A C 1
ATOM 569 O O . GLY A 1 70 ? 6.493 4.043 -23.470 1.00 85.19 70 GLY A O 1
ATOM 570 N N . SER A 1 71 ? 8.573 3.235 -23.329 1.00 91.81 71 SER A N 1
ATOM 571 C CA . SER A 1 71 ? 8.484 2.469 -24.576 1.00 91.81 71 SER A CA 1
ATOM 572 C C . SER A 1 71 ? 7.926 1.071 -24.312 1.00 91.81 71 SER A C 1
ATOM 574 O O . SER A 1 71 ? 8.180 0.495 -23.259 1.00 91.81 71 SER A O 1
ATOM 576 N N . ALA A 1 72 ? 7.263 0.474 -25.306 1.00 92.81 72 ALA A N 1
ATOM 577 C CA . ALA A 1 72 ? 6.731 -0.887 -25.184 1.00 92.81 72 ALA A CA 1
ATOM 578 C C . ALA A 1 72 ? 7.813 -1.929 -24.829 1.00 92.81 72 ALA A C 1
ATOM 580 O O . ALA A 1 72 ? 7.553 -2.877 -24.093 1.00 92.81 72 ALA A O 1
ATOM 581 N N . GLU A 1 73 ? 9.041 -1.741 -25.327 1.00 91.31 73 GLU A N 1
ATOM 582 C CA . GLU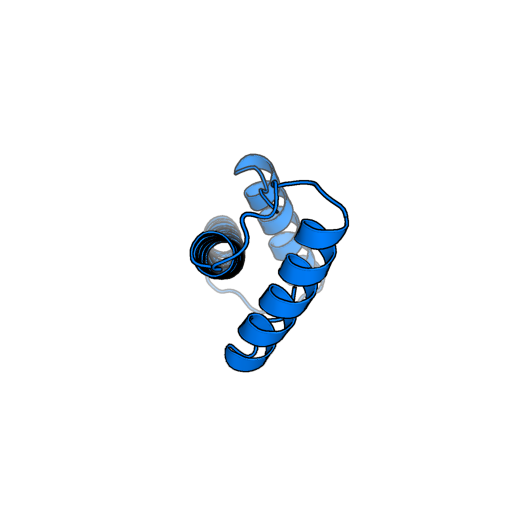 A 1 73 ? 10.189 -2.583 -24.970 1.00 91.31 73 GLU A CA 1
ATOM 583 C C . GLU A 1 73 ? 10.580 -2.406 -23.495 1.00 91.31 73 GLU A C 1
ATOM 585 O O . GLU A 1 73 ? 10.844 -3.391 -22.805 1.00 91.31 73 GLU A O 1
ATOM 590 N N . TRP A 1 74 ? 10.587 -1.165 -22.998 1.00 93.12 74 TRP A N 1
ATOM 591 C CA . TRP A 1 74 ? 10.851 -0.877 -21.589 1.00 93.12 74 TRP A CA 1
ATOM 592 C C . TRP A 1 74 ? 9.788 -1.505 -20.690 1.00 93.12 74 TRP A C 1
ATOM 594 O O . TRP A 1 74 ? 10.146 -2.188 -19.735 1.00 93.12 74 TRP A O 1
ATOM 604 N N . ASP A 1 75 ? 8.507 -1.338 -21.028 1.00 93.44 75 ASP A N 1
ATOM 605 C CA . ASP A 1 75 ? 7.388 -1.873 -20.248 1.00 93.44 75 ASP A CA 1
ATOM 606 C C . ASP A 1 75 ? 7.445 -3.404 -20.171 1.00 93.44 75 ASP A C 1
ATOM 608 O O . ASP A 1 75 ? 7.286 -3.978 -19.094 1.00 93.44 75 ASP A O 1
ATOM 612 N N . ALA A 1 76 ? 7.747 -4.075 -21.287 1.00 93.94 76 ALA A N 1
ATOM 613 C CA . ALA A 1 76 ? 7.884 -5.530 -21.325 1.00 93.94 76 ALA A CA 1
ATOM 614 C C . ALA A 1 76 ? 9.017 -6.032 -20.413 1.00 93.94 76 ALA A C 1
ATOM 616 O O . ALA A 1 76 ? 8.826 -6.972 -19.636 1.00 93.94 76 ALA A O 1
ATOM 617 N N . ILE A 1 77 ? 10.189 -5.390 -20.470 1.00 93.38 77 ILE A N 1
ATOM 618 C CA . ILE A 1 77 ? 11.339 -5.753 -19.629 1.00 93.38 77 ILE A CA 1
ATOM 619 C C . ILE A 1 77 ? 11.055 -5.436 -18.160 1.00 93.38 77 ILE A C 1
ATOM 621 O O . ILE A 1 77 ? 11.387 -6.238 -17.287 1.00 93.38 77 ILE A O 1
ATOM 625 N N . TYR A 1 78 ? 10.433 -4.290 -17.885 1.00 94.44 78 TYR A N 1
ATOM 626 C CA . TYR A 1 78 ? 10.043 -3.883 -16.543 1.00 94.44 78 TYR A CA 1
ATOM 627 C C . TYR A 1 78 ? 9.104 -4.911 -15.909 1.00 94.44 78 TYR A C 1
ATOM 629 O O . TYR A 1 78 ? 9.398 -5.388 -14.815 1.00 94.44 78 TYR A O 1
ATOM 637 N N . GLN A 1 79 ? 8.043 -5.329 -16.608 1.00 94.19 79 GLN A N 1
ATOM 638 C CA . GLN A 1 79 ? 7.109 -6.333 -16.090 1.00 94.19 79 GLN A CA 1
ATOM 639 C C . GLN A 1 79 ? 7.800 -7.673 -15.834 1.00 94.19 79 GLN A C 1
ATOM 641 O O . GLN A 1 79 ? 7.673 -8.233 -14.747 1.00 94.19 79 GLN A O 1
ATOM 646 N N . GLN A 1 80 ? 8.615 -8.146 -16.784 1.00 94.50 80 GLN A N 1
ATOM 647 C CA . GLN A 1 80 ? 9.363 -9.393 -16.623 1.00 94.50 80 GLN A CA 1
ATOM 648 C C . GLN A 1 80 ? 10.284 -9.356 -15.392 1.00 94.50 80 GLN A C 1
ATOM 650 O O . GLN A 1 80 ? 10.364 -10.324 -14.633 1.00 94.50 80 GLN A O 1
ATOM 655 N N . LYS A 1 81 ? 10.997 -8.243 -15.191 1.00 93.56 81 LYS A N 1
ATOM 656 C CA . LYS A 1 81 ? 11.940 -8.075 -14.079 1.00 93.56 81 LYS A CA 1
ATOM 657 C C . LYS A 1 81 ? 11.233 -7.883 -12.742 1.00 93.56 81 LYS A C 1
ATOM 659 O O . LYS A 1 81 ? 11.668 -8.474 -11.755 1.00 93.56 81 LYS A O 1
ATOM 664 N N . LYS A 1 82 ? 10.135 -7.124 -12.713 1.00 94.31 82 LYS A N 1
ATOM 665 C CA . LYS A 1 82 ? 9.281 -6.964 -11.530 1.00 94.31 82 LYS A CA 1
ATOM 666 C C . LYS A 1 82 ? 8.749 -8.317 -11.067 1.00 94.31 82 LYS A C 1
ATOM 668 O O . LYS A 1 82 ? 8.900 -8.654 -9.897 1.00 94.31 82 LYS A O 1
ATOM 673 N N . GLU A 1 83 ? 8.252 -9.140 -11.989 1.00 94.38 83 GLU A N 1
ATOM 674 C CA . GLU A 1 83 ? 7.746 -10.480 -11.680 1.00 94.38 83 GLU A CA 1
ATOM 675 C C . GLU A 1 83 ? 8.848 -11.436 -11.184 1.00 94.38 83 GLU A C 1
ATOM 677 O O . GLU A 1 83 ? 8.623 -12.275 -10.310 1.00 94.38 83 GLU A O 1
ATOM 682 N N . GLU A 1 84 ? 10.062 -11.333 -11.732 1.00 93.69 84 GLU A N 1
ATOM 683 C CA . GLU A 1 84 ? 11.227 -12.104 -11.277 1.00 93.69 84 GLU A CA 1
ATOM 684 C C . GLU A 1 84 ? 11.604 -11.755 -9.826 1.00 93.69 84 GLU A C 1
ATOM 686 O O . GLU A 1 84 ? 11.804 -12.652 -9.002 1.00 93.69 84 GLU A O 1
ATOM 691 N N . ILE A 1 85 ? 11.679 -10.462 -9.498 1.00 93.06 85 ILE A N 1
ATOM 692 C CA . ILE A 1 85 ? 12.049 -9.988 -8.156 1.00 93.06 85 ILE A CA 1
ATOM 693 C C . ILE A 1 85 ? 10.934 -10.276 -7.149 1.00 93.06 85 ILE A C 1
ATOM 695 O O . ILE A 1 85 ? 11.218 -10.780 -6.062 1.00 93.06 85 ILE A O 1
ATOM 699 N N . ALA A 1 86 ? 9.676 -10.022 -7.512 1.00 93.06 86 ALA A N 1
ATOM 700 C CA . ALA A 1 86 ? 8.528 -10.301 -6.656 1.00 93.06 86 ALA A CA 1
ATOM 701 C C . ALA A 1 86 ? 8.470 -11.785 -6.263 1.00 93.06 86 ALA A C 1
ATOM 703 O O . ALA A 1 86 ? 8.389 -12.103 -5.077 1.00 93.06 86 ALA A O 1
ATOM 704 N N . ARG A 1 87 ? 8.661 -12.703 -7.226 1.00 93.31 87 ARG A N 1
ATOM 705 C CA . ARG A 1 87 ? 8.746 -14.148 -6.947 1.00 93.31 87 ARG A CA 1
ATOM 706 C C . ARG A 1 87 ? 9.882 -14.503 -5.994 1.00 93.31 87 ARG A C 1
ATOM 708 O O . ARG A 1 87 ? 9.680 -15.301 -5.085 1.00 93.31 87 ARG A O 1
ATOM 715 N N . ARG A 1 88 ? 11.066 -13.904 -6.159 1.00 91.94 88 ARG A N 1
ATOM 716 C CA . ARG A 1 88 ? 12.203 -14.130 -5.245 1.00 91.94 88 ARG A CA 1
ATOM 717 C C . ARG A 1 88 ? 11.923 -13.651 -3.824 1.00 91.94 88 ARG A C 1
ATOM 719 O O . ARG A 1 88 ? 12.401 -14.270 -2.880 1.00 91.94 88 ARG A O 1
ATOM 726 N N . ARG A 1 89 ? 11.165 -12.563 -3.680 1.00 89.88 89 ARG A N 1
ATOM 727 C CA . ARG A 1 89 ? 10.781 -11.981 -2.387 1.00 89.88 89 ARG A CA 1
ATOM 728 C C . ARG A 1 89 ? 9.499 -12.590 -1.804 1.00 89.88 89 ARG A C 1
ATOM 730 O O . ARG A 1 89 ? 9.081 -12.164 -0.735 1.00 89.88 89 ARG A O 1
ATOM 737 N N . ASN A 1 90 ? 8.887 -13.567 -2.483 1.00 91.12 90 ASN A N 1
ATOM 738 C CA . ASN A 1 90 ? 7.563 -14.103 -2.150 1.00 91.12 90 ASN A CA 1
ATOM 739 C C . ASN A 1 90 ? 6.505 -12.989 -1.977 1.00 91.12 90 ASN A C 1
ATOM 741 O O . ASN A 1 90 ? 5.642 -13.062 -1.105 1.00 91.12 90 ASN A O 1
ATOM 745 N N . TYR A 1 91 ? 6.626 -11.939 -2.792 1.00 89.06 91 TYR A N 1
ATOM 746 C CA . TYR A 1 91 ? 5.754 -10.773 -2.807 1.00 89.06 91 TYR A CA 1
ATOM 747 C C . TYR A 1 91 ? 4.712 -10.926 -3.915 1.00 89.06 91 TYR A C 1
ATOM 749 O O . TYR A 1 91 ? 5.042 -11.354 -5.024 1.00 89.06 91 TYR A O 1
ATOM 757 N N . ILE A 1 92 ? 3.463 -10.579 -3.611 1.00 85.75 92 ILE A N 1
ATOM 758 C CA . ILE A 1 92 ? 2.335 -10.649 -4.542 1.00 85.75 92 ILE A CA 1
ATOM 759 C C . ILE A 1 92 ? 1.858 -9.217 -4.771 1.00 85.75 92 ILE A C 1
ATOM 761 O O . ILE A 1 92 ? 1.615 -8.504 -3.802 1.00 85.75 92 ILE A O 1
ATOM 765 N N . TYR A 1 93 ? 1.748 -8.821 -6.038 1.00 74.31 93 TYR A N 1
ATOM 766 C CA . TYR A 1 93 ? 1.336 -7.486 -6.474 1.00 74.31 93 TYR A CA 1
ATOM 767 C C . TYR A 1 93 ? 0.207 -7.556 -7.500 1.00 74.31 93 TYR A C 1
ATOM 769 O O . TYR A 1 93 ? 0.046 -8.631 -8.126 1.00 74.31 93 TYR A O 1
#

Sequence (93 aa):
MRLSENRINFIAQQVAKELLDHQLIKFSGSRVILEAEIAKVILEDLRIEDEIDREVTEMISKMKRKIPPGSAEWDAIYQQKKEEIARRRNYIY

Secondary structure (DSSP, 8-state):
----HHHHHHHHHHHHHHHHHTT-----S-HHHHHHHHHHHHHHHHHHHHHHHHHHHHHHHTSSS---TTSHHHHHHHHHHHHHHHHHTT---

Nearest PDB structures (foldseek):
  8t8l-assembly1_A  TM=8.785E-01  e=3.940E-03  Aquifex aeolicus
  7wot-assembly1_P  TM=4.196E-01  e=2.952E+00  Saccharomyces cerevisiae
  8fze-assembly1_w  TM=3.199E-01  e=9.527E+00  Escherichia coli

Solvent-accessible surface area (backbone atoms only — not comparable to full-atom values): 5440 Å² total; per-residue (Å²): 131,88,77,51,70,70,55,42,48,51,50,15,48,50,52,46,46,53,38,53,76,69,59,76,55,91,76,92,72,56,70,69,58,51,21,51,52,46,30,48,55,53,52,55,51,49,48,52,51,54,50,50,54,49,52,39,52,51,55,54,70,69,40,94,65,87,66,60,85,88,34,74,69,37,50,54,52,45,52,56,45,43,54,54,52,28,58,75,68,75,50,85,131